Protein AF-A0A9J8AIZ2-F1 (afdb_monomer_lite)

InterPro domains:
  IPR003599 Immunoglobulin domain subtype [SM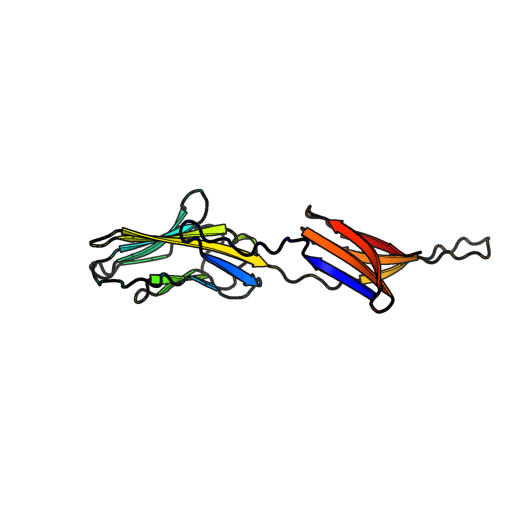00409] (19-119)
  IPR013106 Immunoglobulin V-set domain [PF07686] (20-116)
  IPR013783 Immunoglobulin-like fold [G3DSA:2.60.40.10] (11-130)
  IPR036179 Immunoglobulin-like domain superfamily [SSF48726] (18-120)

Radius of gyration: 23.84 Å; chains: 1; bounding box: 58×34×75 Å

Sequence (182 aa):
MCAAVFSGESAFGVETDEMKSVSVMEGDSVTLHTDAEIKKDDLILWRFGAEDSPMAEVNRSAQIISVSESTKGFKDRLQLDPETGSLTVRNIRTEHSGIYKAQIIGNKVIRKTFNVTVYARLPVPVISRDCCSSSSSSSSYCSLLCSVVNVGHVTLSWYKGNSLLSSISVSDLSSSVSLHLE

Structure (mmCIF, N/CA/C/O backbone):
data_AF-A0A9J8AIZ2-F1
#
_entry.id   AF-A0A9J8AIZ2-F1
#
loop_
_atom_site.group_PDB
_atom_site.id
_atom_site.type_symbol
_atom_site.label_atom_id
_atom_site.label_alt_id
_atom_site.label_comp_id
_atom_site.label_asym_id
_atom_site.label_entity_id
_atom_site.label_seq_id
_atom_site.pdbx_PDB_ins_code
_atom_site.Cartn_x
_atom_site.Cartn_y
_atom_site.Cartn_z
_atom_site.occupancy
_atom_site.B_iso_or_equiv
_atom_site.auth_seq_id
_atom_site.auth_comp_id
_atom_site.auth_asym_id
_atom_site.auth_atom_id
_atom_site.pdbx_PDB_model_num
ATOM 1 N N . MET A 1 1 ? 19.215 -13.308 -24.865 1.00 84.44 1 MET A N 1
ATOM 2 C CA . MET A 1 1 ? 17.982 -12.680 -24.339 1.00 84.44 1 MET A CA 1
ATOM 3 C C . MET A 1 1 ? 18.368 -11.512 -23.453 1.00 84.44 1 MET A C 1
ATOM 5 O O . MET A 1 1 ? 19.448 -11.564 -22.876 1.00 84.44 1 MET A O 1
ATOM 9 N N . CYS A 1 2 ? 17.515 -10.499 -23.347 1.00 84.25 2 CYS A N 1
ATOM 10 C CA . CYS A 1 2 ? 17.686 -9.433 -22.369 1.00 84.25 2 CYS A CA 1
ATOM 11 C C . CYS A 1 2 ? 16.513 -9.450 -21.387 1.00 84.25 2 CYS A C 1
ATOM 13 O O . CYS A 1 2 ? 15.374 -9.643 -21.812 1.00 84.25 2 CYS A O 1
ATOM 15 N N . ALA A 1 3 ? 16.794 -9.285 -20.098 1.00 85.25 3 ALA A N 1
ATOM 16 C CA . ALA A 1 3 ? 15.792 -9.280 -19.042 1.00 85.25 3 ALA A CA 1
ATOM 17 C C . ALA A 1 3 ? 15.993 -8.078 -18.117 1.00 85.25 3 ALA A C 1
ATOM 19 O O . ALA A 1 3 ? 17.127 -7.732 -17.786 1.00 85.25 3 ALA A O 1
ATOM 20 N N . ALA A 1 4 ? 14.883 -7.474 -17.701 1.00 84.00 4 ALA A N 1
ATOM 21 C CA . ALA A 1 4 ? 14.828 -6.438 -16.682 1.00 84.00 4 ALA A CA 1
ATOM 22 C C . ALA A 1 4 ? 14.194 -7.035 -15.419 1.00 84.00 4 ALA A C 1
ATOM 24 O O . ALA A 1 4 ? 13.121 -7.634 -15.494 1.00 84.00 4 ALA A O 1
ATOM 25 N N . VAL A 1 5 ? 14.859 -6.891 -14.277 1.00 82.81 5 VAL A N 1
ATOM 26 C CA . VAL A 1 5 ? 14.399 -7.391 -12.971 1.00 82.81 5 VAL A CA 1
ATOM 27 C C . VAL A 1 5 ? 14.558 -6.303 -11.917 1.00 82.81 5 VAL A C 1
ATOM 29 O O . VAL A 1 5 ? 15.460 -5.484 -12.030 1.00 82.81 5 VAL A O 1
ATOM 32 N N . PHE A 1 6 ? 13.704 -6.255 -10.896 1.00 76.62 6 PHE A N 1
ATOM 33 C CA . PHE A 1 6 ? 13.843 -5.250 -9.838 1.00 76.62 6 PHE A CA 1
ATOM 34 C C . PHE A 1 6 ? 15.143 -5.446 -9.046 1.00 76.62 6 PHE A C 1
ATOM 36 O O . PHE A 1 6 ? 15.480 -6.558 -8.644 1.00 76.62 6 PHE A O 1
ATOM 43 N N . SER A 1 7 ? 15.852 -4.347 -8.805 1.00 66.94 7 SER A N 1
ATOM 44 C CA . SER A 1 7 ? 17.018 -4.271 -7.928 1.00 66.94 7 SER A CA 1
ATOM 45 C C . SER A 1 7 ? 16.526 -4.128 -6.489 1.00 66.94 7 SER A C 1
ATOM 47 O O . SER A 1 7 ? 16.311 -3.015 -6.014 1.00 66.94 7 SER A O 1
ATOM 49 N N . GLY A 1 8 ? 16.292 -5.246 -5.805 1.00 57.12 8 GLY A N 1
ATOM 50 C CA . GLY A 1 8 ? 15.863 -5.237 -4.409 1.00 57.12 8 GLY A CA 1
ATOM 51 C C . GLY A 1 8 ? 16.380 -6.448 -3.648 1.00 57.12 8 GLY A C 1
ATOM 52 O O . GLY A 1 8 ? 16.220 -7.584 -4.093 1.00 57.12 8 GLY A O 1
ATOM 53 N N . GLU A 1 9 ? 16.984 -6.204 -2.487 1.00 50.78 9 GLU A N 1
ATOM 54 C CA . GLU A 1 9 ? 17.224 -7.253 -1.503 1.00 50.78 9 GLU A CA 1
ATOM 55 C C . GLU A 1 9 ? 15.881 -7.726 -0.945 1.00 50.78 9 GLU A C 1
ATOM 57 O O . GLU A 1 9 ? 15.036 -6.942 -0.510 1.00 50.78 9 GLU A O 1
ATOM 62 N N . SER A 1 10 ? 15.678 -9.040 -0.973 1.00 44.47 10 SER A N 1
ATOM 63 C CA . SER A 1 10 ? 14.548 -9.681 -0.312 1.00 44.47 10 SER A CA 1
ATOM 64 C C . SER A 1 10 ? 14.802 -9.660 1.192 1.00 44.47 10 SER 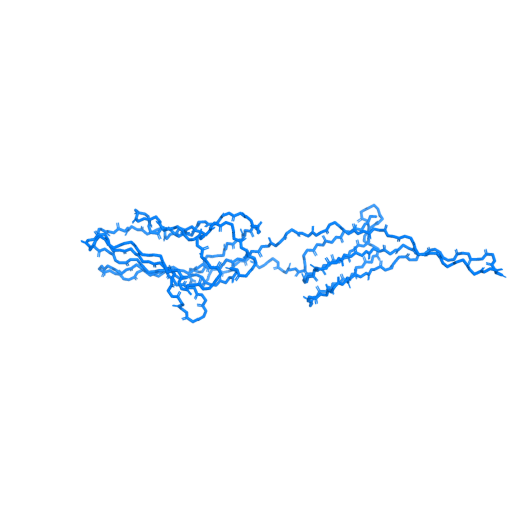A C 1
ATOM 66 O O . SER A 1 10 ? 15.428 -10.568 1.733 1.00 44.47 10 SER A O 1
ATOM 68 N N . ALA A 1 11 ? 14.349 -8.612 1.875 1.00 42.94 11 ALA A N 1
ATOM 69 C CA . ALA A 1 11 ? 14.370 -8.571 3.329 1.00 42.94 11 ALA A CA 1
ATOM 70 C C . ALA A 1 11 ? 13.261 -9.488 3.873 1.00 42.94 11 ALA A C 1
ATOM 72 O O . ALA A 1 11 ? 12.104 -9.090 4.007 1.00 42.94 11 ALA A O 1
ATOM 73 N N . PHE A 1 12 ? 13.615 -10.739 4.172 1.00 43.41 12 PHE A N 1
ATOM 74 C CA . PHE A 1 12 ? 12.820 -11.574 5.067 1.00 43.41 12 PHE A CA 1
ATOM 75 C C . PHE A 1 12 ? 12.906 -10.968 6.471 1.00 43.41 12 PHE A C 1
ATOM 77 O O . PHE A 1 12 ? 13.989 -10.855 7.043 1.00 43.41 12 PHE A O 1
ATOM 84 N N . GLY A 1 13 ? 11.765 -10.512 6.987 1.00 38.69 13 GLY A N 1
ATOM 85 C CA . GLY A 1 13 ? 11.681 -9.837 8.277 1.00 38.69 13 GLY A CA 1
ATOM 86 C C . GLY A 1 13 ? 12.093 -10.751 9.428 1.00 38.69 13 GLY A C 1
ATOM 87 O O . GLY A 1 13 ? 11.532 -11.830 9.602 1.00 38.69 13 GLY A O 1
ATOM 88 N N . VAL A 1 14 ? 13.058 -10.285 10.222 1.00 39.44 14 VAL A N 1
ATOM 89 C CA . VAL A 1 14 ? 13.273 -10.744 11.595 1.00 39.44 14 VAL A CA 1
ATOM 90 C C . VAL A 1 14 ? 12.264 -10.015 12.473 1.00 39.44 14 VAL A C 1
ATOM 92 O O . VAL A 1 14 ? 12.161 -8.790 12.443 1.00 39.44 14 VAL A O 1
ATOM 95 N N . GLU A 1 15 ? 11.487 -10.796 13.208 1.00 47.22 15 GLU A N 1
ATOM 96 C CA . GLU A 1 15 ? 10.401 -10.340 14.060 1.00 47.22 15 GLU A CA 1
ATOM 97 C C . GLU A 1 15 ? 10.947 -9.676 15.329 1.00 47.22 15 GLU A C 1
ATOM 99 O O . GLU A 1 15 ? 11.441 -10.340 16.238 1.00 47.22 15 GLU A O 1
ATOM 104 N N . THR A 1 16 ? 10.836 -8.351 15.400 1.00 42.78 16 THR A N 1
ATOM 105 C CA . THR A 1 16 ? 10.877 -7.603 16.662 1.00 42.78 16 THR A CA 1
ATOM 106 C C . THR A 1 16 ? 9.858 -6.467 16.594 1.00 42.78 16 THR A C 1
ATOM 108 O O . THR A 1 16 ? 9.964 -5.625 15.708 1.00 42.78 16 THR A O 1
ATOM 111 N N . ASP A 1 17 ? 8.897 -6.489 17.527 1.00 55.44 17 ASP A N 1
ATOM 112 C CA . ASP A 1 17 ? 7.693 -5.641 17.648 1.00 55.44 17 ASP A CA 1
ATOM 113 C C . ASP A 1 17 ? 6.805 -5.641 16.378 1.00 55.44 17 ASP A C 1
ATOM 115 O O . ASP A 1 17 ? 7.132 -4.997 15.389 1.00 55.44 17 ASP A O 1
ATOM 119 N N . GLU A 1 18 ? 5.713 -6.432 16.392 1.00 71.12 18 GLU A N 1
ATOM 120 C CA . GLU A 1 18 ? 4.903 -6.927 15.246 1.00 71.12 18 GLU A CA 1
ATOM 121 C C . GLU A 1 18 ? 4.611 -5.908 14.112 1.00 71.12 18 GLU A C 1
ATOM 123 O O . GLU A 1 18 ? 3.495 -5.402 13.948 1.00 71.12 18 GLU A O 1
ATOM 128 N N . MET A 1 19 ? 5.599 -5.637 13.260 1.00 85.25 19 MET A N 1
ATOM 129 C CA . MET A 1 19 ? 5.427 -4.934 11.993 1.00 85.25 19 MET A CA 1
ATOM 130 C C . MET A 1 19 ? 5.184 -5.965 10.893 1.00 85.25 19 MET A C 1
ATOM 132 O O . MET A 1 19 ? 6.082 -6.716 10.515 1.00 85.25 19 MET A O 1
ATOM 136 N N . LYS A 1 20 ? 3.962 -6.005 10.358 1.00 91.06 20 LYS A N 1
ATOM 137 C CA . LYS A 1 20 ? 3.592 -6.945 9.293 1.00 91.06 20 LYS A CA 1
ATOM 138 C C . LYS A 1 20 ? 3.924 -6.353 7.927 1.00 91.06 20 LYS A C 1
ATOM 140 O O . LYS A 1 20 ? 3.313 -5.371 7.507 1.00 91.06 20 LYS A O 1
ATOM 145 N N . SER A 1 21 ? 4.863 -6.959 7.212 1.00 92.69 21 SER A N 1
ATOM 146 C CA . SER A 1 21 ? 5.191 -6.558 5.840 1.00 92.69 21 SER A CA 1
ATOM 147 C C . SER A 1 21 ? 4.241 -7.205 4.833 1.00 92.69 21 SER A C 1
ATOM 149 O O . SER A 1 21 ? 3.990 -8.407 4.891 1.00 92.69 21 SER A O 1
ATOM 151 N N . VAL A 1 22 ? 3.718 -6.408 3.903 1.00 93.12 22 VAL A N 1
ATOM 152 C CA . VAL A 1 22 ? 2.797 -6.836 2.847 1.00 93.12 22 VAL A CA 1
ATOM 153 C C . VAL A 1 22 ? 3.285 -6.288 1.511 1.00 93.12 22 VAL A C 1
ATOM 155 O O . VAL A 1 22 ? 3.460 -5.081 1.349 1.00 93.12 22 VAL A O 1
ATOM 158 N N . SER A 1 23 ? 3.493 -7.177 0.546 1.00 91.81 23 SER A N 1
ATOM 159 C CA . SER A 1 23 ? 3.809 -6.825 -0.836 1.00 91.81 23 SER A CA 1
ATOM 160 C C . SER A 1 23 ? 2.590 -7.019 -1.733 1.00 91.81 23 SER A C 1
ATOM 162 O O . SER A 1 23 ? 1.859 -8.001 -1.604 1.00 91.81 23 SER A O 1
ATOM 164 N N . VAL A 1 24 ? 2.357 -6.078 -2.646 1.00 93.50 24 VAL A N 1
ATOM 165 C CA . VAL A 1 24 ? 1.222 -6.119 -3.580 1.00 93.50 24 VAL A CA 1
ATOM 166 C C . VAL A 1 24 ? 1.609 -5.494 -4.918 1.00 93.50 24 VAL A C 1
ATOM 168 O O . VAL A 1 24 ? 2.482 -4.628 -4.973 1.00 93.50 24 VAL A O 1
ATOM 171 N N . MET A 1 25 ? 0.993 -5.940 -6.011 1.00 91.06 25 MET A N 1
ATOM 172 C CA . MET A 1 25 ? 1.211 -5.334 -7.323 1.00 91.06 25 MET A CA 1
ATOM 173 C C . MET A 1 25 ? 0.330 -4.096 -7.501 1.00 91.06 25 MET A C 1
ATOM 175 O O . MET A 1 25 ? -0.804 -4.032 -7.028 1.00 91.06 25 MET A O 1
ATOM 179 N N . GLU A 1 26 ? 0.849 -3.101 -8.211 1.00 92.00 26 GLU A N 1
ATOM 180 C CA . GLU A 1 26 ? 0.083 -1.929 -8.612 1.00 92.00 26 GLU A CA 1
ATOM 181 C C . GLU A 1 26 ? -1.169 -2.336 -9.404 1.00 92.00 26 GLU A C 1
ATOM 183 O O . GLU A 1 26 ? -1.120 -3.193 -10.289 1.00 92.00 26 GLU A O 1
ATOM 188 N N . GLY A 1 27 ? -2.290 -1.687 -9.088 1.00 92.38 27 GLY A N 1
ATOM 189 C CA . GLY A 1 27 ? -3.605 -1.962 -9.664 1.00 92.38 27 GLY A CA 1
ATOM 190 C C . GLY A 1 27 ? -4.434 -2.971 -8.867 1.00 92.38 27 GLY A C 1
ATOM 191 O O . GLY A 1 27 ? -5.662 -2.949 -8.970 1.00 92.38 27 GLY A O 1
ATOM 192 N N . ASP A 1 28 ? -3.802 -3.788 -8.023 1.00 94.81 28 ASP A N 1
ATOM 193 C CA . ASP A 1 28 ? -4.507 -4.755 -7.183 1.00 94.81 28 ASP A CA 1
ATOM 194 C C . ASP A 1 28 ? -5.116 -4.083 -5.936 1.00 94.81 28 ASP A C 1
ATOM 196 O O . ASP A 1 28 ? -5.040 -2.866 -5.725 1.00 94.81 28 ASP A O 1
ATOM 200 N N . SER A 1 29 ? -5.776 -4.881 -5.099 1.00 95.56 29 SER A N 1
ATOM 201 C CA . SER A 1 29 ? -6.269 -4.464 -3.786 1.00 95.56 29 SER A CA 1
ATOM 202 C C . SER A 1 29 ? -5.517 -5.177 -2.674 1.00 95.56 29 SER A C 1
ATOM 204 O O . SER A 1 29 ? -5.248 -6.371 -2.781 1.00 95.56 29 SER A O 1
ATOM 206 N N . VAL A 1 30 ? -5.264 -4.473 -1.576 1.00 95.88 30 VAL A N 1
ATOM 207 C CA . VAL A 1 30 ? -4.696 -5.050 -0.353 1.00 95.88 30 VAL A CA 1
ATOM 208 C C . VAL A 1 30 ? -5.652 -4.837 0.811 1.00 95.88 30 VAL A C 1
ATOM 210 O O . VAL A 1 30 ? -6.218 -3.752 0.956 1.00 95.88 30 VAL A O 1
ATOM 213 N N . THR A 1 31 ? -5.817 -5.863 1.643 1.00 96.81 31 THR A N 1
ATOM 214 C CA . THR A 1 31 ? -6.594 -5.794 2.883 1.00 96.81 31 THR A CA 1
ATOM 215 C C . THR A 1 31 ? -5.665 -5.997 4.072 1.00 96.81 31 THR A C 1
ATOM 217 O O . THR A 1 31 ? -4.963 -7.003 4.177 1.00 96.81 31 THR A O 1
ATOM 220 N N . LEU A 1 32 ? -5.650 -5.013 4.965 1.00 96.44 32 LEU A N 1
ATOM 221 C CA . LEU A 1 32 ? -4.862 -5.009 6.187 1.00 96.44 32 LEU A CA 1
ATOM 222 C C . LEU A 1 32 ? -5.754 -5.460 7.342 1.00 96.44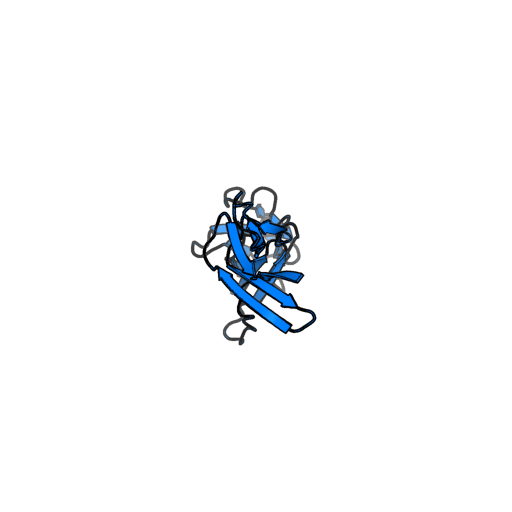 32 LEU A C 1
ATOM 224 O O . LEU A 1 32 ? -6.575 -4.697 7.856 1.00 96.44 32 LEU A O 1
ATOM 228 N N . HIS A 1 33 ? -5.604 -6.728 7.711 1.00 94.75 33 HIS A N 1
ATOM 229 C CA . HIS A 1 33 ? -6.360 -7.344 8.795 1.00 94.75 33 HIS A CA 1
ATOM 230 C C . HIS A 1 33 ? -5.782 -6.958 10.152 1.00 94.75 33 HIS A C 1
ATOM 232 O O . HIS A 1 33 ? -4.589 -7.129 10.391 1.00 94.75 33 HIS A O 1
ATOM 238 N N . THR A 1 34 ? -6.632 -6.447 11.041 1.00 89.88 34 THR A N 1
ATOM 239 C CA . THR A 1 34 ? -6.254 -6.112 12.422 1.00 89.88 34 THR A CA 1
ATOM 240 C C . THR A 1 34 ? -6.056 -7.358 13.290 1.00 89.88 34 THR A C 1
ATOM 242 O O . THR A 1 34 ? -5.320 -7.288 14.276 1.00 89.88 34 THR A O 1
ATOM 245 N N . ASP A 1 35 ? -6.704 -8.472 12.920 1.00 87.44 35 ASP A N 1
ATOM 246 C CA . ASP A 1 35 ? -6.693 -9.774 13.605 1.00 87.44 35 ASP A CA 1
ATOM 247 C C . ASP A 1 35 ? -6.998 -9.668 15.117 1.00 87.44 35 ASP A C 1
ATOM 249 O O . ASP A 1 35 ? -6.545 -10.475 15.927 1.00 87.44 35 ASP A O 1
ATOM 253 N N . ALA A 1 36 ? -7.760 -8.642 15.508 1.00 85.44 36 ALA A N 1
ATOM 254 C CA . ALA A 1 36 ? -8.105 -8.340 16.890 1.00 85.44 36 ALA A CA 1
ATOM 255 C C . ALA A 1 36 ? -9.587 -8.621 17.162 1.00 85.44 36 ALA A C 1
ATOM 257 O O . ALA A 1 36 ? -10.440 -8.430 16.298 1.00 85.44 36 ALA A O 1
ATOM 258 N N . GLU A 1 37 ? -9.902 -9.036 18.389 1.00 86.00 37 GLU A N 1
ATOM 259 C CA . GLU A 1 37 ? -11.286 -9.154 18.845 1.00 86.00 37 GLU A CA 1
ATOM 260 C C . GLU A 1 37 ? -11.838 -7.752 19.136 1.00 86.00 37 GLU A C 1
ATOM 262 O O . GLU A 1 37 ? -11.443 -7.111 20.111 1.00 86.00 37 GLU A O 1
ATOM 267 N N . ILE A 1 38 ? -12.719 -7.263 18.261 1.00 87.44 38 ILE A N 1
ATOM 268 C CA . ILE A 1 38 ? -13.277 -5.909 18.334 1.00 87.44 38 ILE A CA 1
ATOM 269 C C . ILE A 1 38 ? -14.639 -5.946 19.016 1.00 87.44 38 ILE A C 1
ATOM 271 O O . ILE A 1 38 ? -15.556 -6.642 18.578 1.00 87.44 38 ILE A O 1
ATOM 275 N N . LYS A 1 39 ? -14.789 -5.154 20.077 1.00 89.75 39 LYS A N 1
ATOM 276 C CA . LYS A 1 39 ? -16.056 -4.975 20.788 1.00 89.75 39 LYS A CA 1
ATOM 277 C C . LYS A 1 39 ? -16.850 -3.818 20.198 1.00 89.75 39 LYS A C 1
ATOM 279 O O . LYS A 1 39 ? -16.318 -2.921 19.554 1.00 89.75 39 LYS A O 1
ATOM 284 N N . LYS A 1 40 ? -18.156 -3.810 20.473 1.00 86.50 40 LYS A N 1
ATOM 285 C CA . LYS A 1 40 ? -19.089 -2.795 19.959 1.00 86.50 40 LYS A CA 1
ATOM 286 C C . LYS A 1 40 ? -18.729 -1.361 20.374 1.00 86.50 40 LYS A C 1
ATOM 288 O O . LYS A 1 40 ? -19.020 -0.426 19.633 1.00 86.50 40 LYS A O 1
ATOM 293 N N . ASP A 1 41 ? -18.105 -1.207 21.536 1.00 89.75 41 ASP A N 1
ATOM 294 C CA . ASP A 1 41 ? -17.755 0.097 22.103 1.00 89.75 41 ASP A CA 1
ATOM 295 C C . ASP A 1 41 ? -16.321 0.529 21.764 1.00 89.75 41 ASP A C 1
ATOM 297 O O . ASP A 1 41 ? -15.906 1.621 22.151 1.00 89.75 41 ASP A O 1
ATOM 301 N N . ASP A 1 42 ? -15.570 -0.307 21.041 1.00 92.56 42 ASP A N 1
ATOM 302 C CA . ASP A 1 42 ? -14.193 -0.003 20.671 1.00 92.56 42 ASP A CA 1
ATOM 303 C C . ASP A 1 42 ? -14.153 1.013 19.518 1.00 92.56 42 ASP A C 1
ATOM 305 O O . ASP A 1 42 ? -14.927 0.946 18.557 1.00 92.56 42 ASP A O 1
ATOM 309 N N . LEU A 1 43 ? -13.205 1.946 19.602 1.00 93.69 43 LEU A N 1
ATOM 310 C CA . LEU A 1 43 ? -12.886 2.900 18.542 1.00 93.69 43 LEU A CA 1
ATOM 311 C C . LEU A 1 43 ? -11.700 2.382 17.727 1.00 93.69 43 LEU A C 1
ATOM 313 O O . LEU A 1 43 ? -10.630 2.128 18.277 1.00 93.69 43 LEU A O 1
ATOM 317 N N . ILE A 1 44 ? -11.863 2.282 16.412 1.00 94.88 44 ILE A N 1
ATOM 318 C CA . ILE A 1 44 ? -10.796 1.898 15.484 1.00 94.88 44 ILE A CA 1
ATOM 319 C C . ILE A 1 44 ? -10.345 3.140 14.729 1.00 94.88 44 ILE A C 1
ATOM 321 O O . ILE A 1 44 ? -11.174 3.830 14.143 1.00 94.88 44 ILE A O 1
ATOM 325 N N . LEU A 1 45 ? -9.038 3.391 14.699 1.00 95.25 45 LEU A N 1
ATOM 326 C CA . LEU A 1 45 ? -8.418 4.487 13.961 1.00 95.25 45 LEU A CA 1
ATOM 327 C C . LEU A 1 45 ? -7.347 3.944 13.017 1.00 95.25 45 LEU A C 1
ATOM 329 O O . LEU A 1 45 ? -6.439 3.237 13.454 1.00 95.25 45 LEU A O 1
ATOM 333 N N . TRP A 1 46 ? -7.419 4.337 11.750 1.00 95.88 46 TRP A N 1
ATOM 334 C CA . TRP A 1 46 ? -6.398 4.068 10.741 1.00 95.88 46 TRP A CA 1
ATOM 335 C C . TRP A 1 46 ? -5.640 5.337 10.377 1.00 95.88 46 TRP A C 1
ATOM 337 O O . TRP A 1 46 ? -6.240 6.387 10.127 1.00 95.88 46 TRP A O 1
ATOM 347 N N . ARG A 1 47 ? -4.311 5.229 10.324 1.00 94.75 47 ARG A N 1
ATOM 348 C CA . ARG A 1 47 ? -3.390 6.325 10.005 1.00 94.75 47 ARG A CA 1
ATOM 349 C C . ARG A 1 47 ? -2.331 5.885 8.999 1.00 94.75 47 ARG A C 1
ATOM 351 O O . ARG A 1 47 ? -1.930 4.721 8.995 1.00 94.75 47 ARG A O 1
ATOM 358 N N . PHE A 1 48 ? -1.868 6.824 8.177 1.00 93.38 48 PHE A N 1
ATOM 359 C CA . PHE A 1 48 ? -0.864 6.587 7.140 1.00 93.38 48 PHE A CA 1
ATOM 360 C C . PHE A 1 48 ? 0.346 7.507 7.266 1.00 93.38 48 PHE A C 1
ATOM 362 O O . PHE A 1 48 ? 0.215 8.710 7.508 1.00 93.38 48 PHE A O 1
ATOM 369 N N . GLY A 1 49 ? 1.517 6.926 7.007 1.00 88.94 49 GLY A N 1
ATOM 370 C CA . GLY A 1 49 ? 2.782 7.635 6.885 1.00 88.94 49 GLY A CA 1
ATOM 371 C C . GLY A 1 49 ? 3.400 8.048 8.221 1.00 88.94 49 GLY A C 1
ATOM 372 O O . GLY A 1 49 ? 2.901 7.731 9.301 1.00 88.94 49 GLY A O 1
ATOM 373 N N . ALA A 1 50 ? 4.525 8.762 8.135 1.00 82.69 50 ALA A N 1
ATOM 374 C CA . ALA A 1 50 ? 5.235 9.290 9.302 1.00 82.69 50 ALA A CA 1
ATOM 375 C C . ALA A 1 50 ? 4.435 10.383 10.031 1.00 82.69 50 ALA A C 1
ATOM 377 O O . ALA A 1 50 ? 4.488 10.465 11.252 1.00 82.69 50 ALA A O 1
ATOM 378 N N . GLU A 1 51 ? 3.644 11.155 9.282 1.00 84.56 51 GLU A N 1
ATOM 379 C CA . GLU A 1 51 ? 2.787 12.234 9.794 1.00 84.56 51 GLU A CA 1
ATOM 380 C C . GLU A 1 51 ? 1.491 11.727 10.452 1.00 84.56 51 GLU A C 1
ATOM 382 O O . GLU A 1 51 ? 0.641 12.526 10.838 1.00 84.56 51 GLU A O 1
ATOM 387 N N . ASP A 1 52 ? 1.293 10.404 10.540 1.00 87.69 52 ASP A N 1
ATOM 388 C CA . ASP A 1 52 ? 0.126 9.796 11.187 1.00 87.69 52 ASP A CA 1
ATOM 389 C C . ASP A 1 52 ? -1.215 10.350 10.663 1.00 87.69 52 ASP A C 1
ATOM 391 O O . ASP A 1 52 ? -2.188 10.527 11.408 1.00 87.69 52 ASP A O 1
ATOM 395 N N . SER A 1 53 ? -1.262 10.602 9.348 1.00 90.81 53 SER A N 1
ATOM 396 C CA . SER A 1 53 ? -2.400 11.219 8.666 1.00 90.81 53 SER A CA 1
ATOM 397 C C . SER A 1 53 ? -3.640 10.332 8.795 1.00 90.81 53 SER A C 1
ATOM 399 O O . SER A 1 53 ? -3.568 9.154 8.433 1.00 90.81 53 SER A O 1
ATOM 401 N N . PRO A 1 54 ? -4.778 10.852 9.292 1.00 91.62 54 PRO A N 1
ATOM 402 C CA . PRO A 1 54 ? -5.980 10.052 9.490 1.00 91.62 54 PRO A CA 1
ATOM 403 C C . PRO A 1 54 ? -6.509 9.549 8.146 1.00 91.62 54 PRO A C 1
ATOM 405 O O . PRO A 1 54 ? -6.622 10.313 7.189 1.00 91.62 54 PRO A O 1
ATOM 408 N N . MET A 1 55 ? -6.828 8.259 8.077 1.00 92.75 55 MET A N 1
ATOM 409 C CA . MET A 1 55 ? -7.375 7.616 6.881 1.00 92.75 55 MET A CA 1
ATOM 410 C C . MET A 1 55 ? -8.831 7.220 7.058 1.00 92.75 55 MET A C 1
ATOM 412 O O . MET A 1 55 ? -9.632 7.428 6.157 1.00 92.75 55 MET A O 1
ATOM 416 N N . ALA A 1 56 ? -9.161 6.599 8.187 1.00 93.50 56 ALA A N 1
ATOM 417 C CA . ALA A 1 56 ? -10.499 6.104 8.456 1.00 93.50 56 ALA A CA 1
ATOM 418 C C . ALA A 1 56 ? -10.693 5.855 9.953 1.00 93.50 56 ALA A C 1
ATOM 420 O O . ALA A 1 56 ? -9.728 5.596 10.678 1.00 93.50 56 ALA A O 1
ATOM 421 N N . GLU A 1 57 ? -11.941 5.893 10.394 1.00 94.06 57 GLU A N 1
ATOM 422 C CA . GLU A 1 57 ? -12.344 5.561 11.755 1.00 94.06 57 GLU A CA 1
ATOM 423 C C . GLU A 1 57 ? -13.683 4.824 11.785 1.00 94.06 57 GLU A C 1
ATOM 425 O O . GLU A 1 57 ? -14.564 5.035 10.946 1.00 94.06 57 GLU A O 1
ATOM 430 N N . VAL A 1 58 ? -13.834 3.964 12.789 1.00 93.81 58 VAL A N 1
ATOM 431 C CA . VAL A 1 58 ? -15.091 3.285 13.111 1.00 93.81 58 VAL A CA 1
ATOM 432 C C . VAL A 1 58 ? -15.336 3.388 14.605 1.00 93.81 58 VAL A C 1
ATOM 434 O O . VAL A 1 58 ? -14.485 3.016 15.411 1.00 93.81 58 VAL A O 1
ATOM 437 N N . ASN A 1 59 ? -16.538 3.829 14.959 1.00 92.12 59 ASN A N 1
ATOM 438 C CA . ASN A 1 59 ? -17.100 3.732 16.296 1.00 92.12 59 ASN A CA 1
ATOM 439 C C . ASN A 1 59 ? -18.550 3.248 16.174 1.00 92.12 59 ASN A C 1
ATOM 441 O O . ASN A 1 59 ? -19.443 4.007 15.790 1.00 92.12 59 ASN A O 1
ATOM 445 N N . ARG A 1 60 ? -18.799 1.973 16.492 1.00 87.62 60 ARG A N 1
ATOM 446 C CA . ARG A 1 60 ? -20.131 1.378 16.295 1.00 87.62 60 ARG A CA 1
ATOM 447 C C . ARG A 1 60 ? -21.154 1.850 17.319 1.00 87.62 60 ARG A C 1
ATOM 449 O O . ARG A 1 60 ? -22.329 1.951 16.971 1.00 87.62 60 ARG A O 1
ATOM 456 N N . SER A 1 61 ? -20.743 2.142 18.554 1.00 87.75 61 SER A N 1
ATOM 457 C CA . SER A 1 61 ? -21.656 2.644 19.588 1.00 87.75 61 SER A CA 1
ATOM 458 C C . SER A 1 61 ? -22.198 4.032 19.230 1.00 87.75 61 SER A C 1
ATOM 460 O O . SER A 1 61 ? -23.384 4.292 19.421 1.00 87.75 61 SER A O 1
ATOM 462 N N . ALA A 1 62 ? -21.368 4.870 18.604 1.00 88.44 62 ALA A N 1
ATOM 463 C CA . ALA A 1 62 ? -21.749 6.178 18.078 1.00 88.44 62 ALA A CA 1
ATOM 464 C C . ALA A 1 62 ? -22.311 6.147 16.641 1.00 88.44 62 ALA A C 1
ATOM 466 O O . ALA A 1 62 ? -22.668 7.197 16.114 1.00 88.44 62 ALA A O 1
ATOM 467 N N . GLN A 1 63 ? -22.387 4.971 16.001 1.00 85.50 63 GLN A N 1
ATOM 468 C CA . GLN A 1 63 ? -22.766 4.805 14.587 1.00 85.50 63 GLN A CA 1
ATOM 469 C C . GLN A 1 63 ? -21.906 5.631 13.610 1.00 85.50 63 GLN A C 1
ATOM 471 O O . GLN A 1 63 ? -22.379 6.074 12.564 1.00 85.50 63 GLN A O 1
ATOM 476 N N . ILE A 1 64 ? -20.628 5.827 13.937 1.00 86.81 64 ILE A N 1
ATOM 477 C CA . ILE A 1 64 ? -19.674 6.567 13.111 1.00 86.81 64 ILE A CA 1
ATOM 478 C C . ILE A 1 64 ? -18.871 5.574 12.278 1.00 86.81 64 ILE A C 1
ATOM 480 O O . ILE A 1 64 ? -18.218 4.673 12.807 1.00 86.81 64 ILE A O 1
ATOM 484 N N . ILE A 1 65 ? -18.896 5.776 10.966 1.00 88.50 65 ILE A N 1
ATOM 485 C CA . ILE A 1 65 ? -17.973 5.168 10.014 1.00 88.50 65 ILE A CA 1
ATOM 486 C C . ILE A 1 65 ? -17.536 6.308 9.113 1.00 88.50 65 ILE A C 1
ATOM 488 O O . ILE A 1 65 ? -18.351 6.840 8.358 1.00 88.50 65 ILE A O 1
ATOM 492 N N . SER A 1 66 ? -16.278 6.720 9.222 1.00 88.50 66 SER A N 1
ATOM 493 C CA . SER A 1 66 ? -15.760 7.803 8.398 1.00 88.50 66 SER A CA 1
ATOM 494 C C . SER A 1 66 ? -14.476 7.380 7.703 1.00 88.50 66 SER A C 1
ATOM 496 O O . SER A 1 66 ? -13.639 6.652 8.236 1.00 88.50 66 SER A O 1
ATOM 498 N N . VAL A 1 67 ? -14.363 7.797 6.448 1.00 88.44 67 VAL A N 1
ATOM 499 C CA . VAL A 1 67 ? -13.186 7.608 5.611 1.00 88.44 67 VAL A CA 1
ATOM 500 C C . VAL A 1 67 ? -12.748 9.003 5.205 1.00 88.44 67 VAL A C 1
ATOM 502 O O . VAL A 1 67 ? -13.529 9.785 4.667 1.00 88.44 67 VAL A O 1
ATOM 505 N N . SER A 1 68 ? -11.505 9.336 5.518 1.00 82.12 68 SER A N 1
ATOM 506 C CA . SER A 1 68 ? -10.916 10.629 5.223 1.00 82.12 68 SER A CA 1
ATOM 507 C C . SER A 1 68 ? -10.726 10.775 3.718 1.00 82.12 68 SER A C 1
ATOM 509 O O . SER A 1 68 ? -9.857 10.150 3.112 1.00 82.12 68 SER A O 1
ATOM 511 N N . GLU A 1 69 ? -11.508 11.666 3.115 1.00 72.56 69 GLU A N 1
ATOM 512 C CA . GLU A 1 69 ? -11.295 12.102 1.730 1.00 72.56 69 GLU A CA 1
ATOM 513 C C . GLU A 1 69 ? -10.086 13.040 1.597 1.00 72.56 69 GLU A C 1
ATOM 515 O O . GLU A 1 69 ? -9.575 13.268 0.500 1.00 72.56 69 GLU A O 1
ATOM 520 N N . SER A 1 70 ? -9.616 13.592 2.721 1.00 69.25 70 SER A N 1
ATOM 521 C CA . SER A 1 70 ? -8.506 14.547 2.758 1.00 69.25 70 SER A CA 1
ATOM 522 C C . SER A 1 70 ? -7.133 13.894 2.573 1.00 69.25 70 SER A C 1
ATOM 524 O O . SER A 1 70 ? -6.153 14.583 2.275 1.00 69.25 70 SER A O 1
ATOM 526 N N . THR A 1 71 ? -7.048 12.569 2.716 1.00 72.94 71 THR A N 1
ATOM 527 C CA . THR A 1 71 ? -5.800 11.823 2.557 1.00 72.94 71 THR A CA 1
ATOM 528 C C . THR A 1 71 ? -5.431 11.787 1.075 1.00 72.94 71 THR A C 1
ATOM 530 O O . THR A 1 71 ? -5.961 10.995 0.291 1.00 72.94 71 THR A O 1
ATOM 533 N N . LYS A 1 72 ? -4.534 12.696 0.669 1.00 74.19 72 LYS A N 1
ATOM 534 C CA . LYS A 1 72 ? -4.070 12.839 -0.720 1.00 74.19 72 LYS A CA 1
ATOM 535 C C . LYS A 1 72 ? -3.656 11.477 -1.297 1.00 74.19 72 LYS A C 1
ATOM 537 O O . LYS A 1 72 ? -2.931 10.731 -0.652 1.00 74.19 72 LYS A O 1
ATOM 542 N N . GLY A 1 73 ? -4.125 11.171 -2.508 1.00 82.12 73 GLY A N 1
ATOM 543 C CA . GLY A 1 73 ? -3.865 9.900 -3.207 1.00 82.12 73 GLY A CA 1
ATOM 544 C C . GLY A 1 73 ? -4.908 8.803 -2.952 1.00 82.12 73 GLY A C 1
ATOM 545 O O . GLY A 1 73 ? -5.196 8.009 -3.845 1.00 82.12 73 GLY A O 1
ATOM 546 N N . PHE A 1 74 ? -5.591 8.825 -1.804 1.00 87.56 74 PHE A N 1
ATOM 547 C CA . PHE A 1 74 ? -6.489 7.743 -1.377 1.00 87.56 74 PHE A CA 1
ATOM 548 C C . PHE A 1 74 ? -7.975 7.955 -1.697 1.00 87.56 74 PHE A C 1
ATOM 550 O O . PHE A 1 74 ? -8.814 7.128 -1.327 1.00 87.56 74 PHE A O 1
ATOM 557 N N . LYS A 1 75 ? -8.308 9.038 -2.408 1.00 84.38 75 LYS A N 1
ATOM 558 C CA . LYS A 1 75 ? -9.685 9.367 -2.790 1.00 84.38 75 LYS A CA 1
ATOM 559 C C . LYS A 1 75 ? -10.361 8.181 -3.495 1.00 84.38 75 LYS A C 1
ATOM 561 O O . LYS A 1 75 ? -9.805 7.646 -4.453 1.00 84.38 75 LYS A O 1
ATOM 566 N N . ASP A 1 76 ? -11.537 7.790 -3.003 1.00 86.62 76 ASP A N 1
ATOM 567 C CA . ASP A 1 76 ? -12.384 6.697 -3.512 1.00 86.62 76 ASP A CA 1
ATOM 568 C C . ASP A 1 76 ? -11.740 5.291 -3.504 1.00 86.62 76 ASP A C 1
ATOM 570 O O . ASP A 1 76 ? -12.223 4.370 -4.164 1.00 86.62 76 ASP A O 1
ATOM 574 N N . ARG A 1 77 ? -10.638 5.094 -2.764 1.00 92.06 77 ARG A N 1
ATOM 575 C CA . ARG A 1 77 ? -9.891 3.817 -2.738 1.00 92.06 77 ARG A CA 1
ATOM 576 C C . ARG A 1 77 ? -9.935 3.087 -1.409 1.00 92.06 77 ARG A C 1
ATOM 578 O O . ARG A 1 77 ? -9.624 1.898 -1.369 1.00 92.06 77 ARG A O 1
ATOM 585 N N . LEU A 1 78 ? -10.284 3.786 -0.338 1.00 93.75 78 LEU A N 1
ATOM 586 C CA . LEU A 1 78 ? -10.333 3.227 1.004 1.00 93.75 78 LEU A CA 1
ATOM 587 C C . LEU A 1 78 ? -11.700 2.618 1.275 1.00 93.75 78 LEU A C 1
ATOM 589 O O . LEU A 1 78 ? -12.735 3.237 1.043 1.00 93.75 78 LEU A O 1
ATOM 593 N N . GLN A 1 79 ? -11.690 1.409 1.816 1.00 92.88 79 GLN A N 1
ATOM 594 C CA . GLN A 1 79 ? -12.872 0.755 2.342 1.00 92.88 79 GLN A CA 1
ATOM 595 C C . GLN A 1 79 ? -12.539 0.173 3.709 1.00 92.88 79 GLN A C 1
ATOM 597 O O . GLN A 1 79 ? -11.620 -0.632 3.831 1.00 92.88 79 GLN A O 1
ATOM 602 N N . LEU A 1 80 ? -13.292 0.575 4.726 1.00 92.00 80 LEU A N 1
ATOM 603 C CA . LEU A 1 80 ? -13.143 0.064 6.080 1.00 92.00 80 LEU A CA 1
ATOM 604 C C . LEU A 1 80 ? -14.281 -0.916 6.368 1.00 92.00 80 LEU A C 1
ATOM 606 O O . LEU A 1 80 ? -15.449 -0.582 6.176 1.00 92.00 80 LEU A O 1
ATOM 610 N N . ASP A 1 81 ? -13.936 -2.126 6.798 1.00 91.81 81 ASP A N 1
ATOM 611 C CA . ASP A 1 81 ? -14.913 -3.088 7.298 1.00 91.81 81 ASP A CA 1
ATOM 612 C C . ASP A 1 81 ? -15.227 -2.750 8.764 1.00 91.81 81 ASP A C 1
ATOM 614 O O . ASP A 1 81 ? -14.343 -2.885 9.616 1.00 91.81 81 ASP A O 1
ATOM 618 N N . PRO A 1 82 ? -16.452 -2.302 9.095 1.00 88.69 82 PRO A N 1
ATOM 619 C CA . PRO A 1 82 ? -16.791 -1.957 10.465 1.00 88.69 82 PRO A CA 1
ATOM 620 C C . PRO A 1 82 ? -16.754 -3.174 11.390 1.00 88.69 82 PRO A C 1
ATOM 622 O O . PRO A 1 82 ? -16.463 -2.988 12.569 1.00 88.69 82 PRO A O 1
ATOM 625 N N . GLU A 1 83 ? -16.999 -4.390 10.880 1.00 88.25 83 GLU A N 1
ATOM 626 C CA . GLU A 1 83 ? -17.105 -5.627 11.661 1.00 88.25 83 GLU A CA 1
ATOM 627 C C . GLU A 1 83 ? -15.746 -6.175 12.106 1.00 88.25 83 GLU A C 1
ATOM 629 O O . GLU A 1 83 ? -15.577 -6.568 13.260 1.00 88.25 83 GLU A O 1
ATOM 634 N N . THR A 1 84 ? -14.755 -6.146 11.221 1.00 90.88 84 THR A N 1
ATOM 635 C CA . THR A 1 84 ? -13.399 -6.629 11.529 1.00 90.88 84 THR A CA 1
ATOM 636 C C . THR A 1 84 ? -12.403 -5.503 11.796 1.00 90.88 84 THR A C 1
ATOM 638 O O . THR A 1 84 ? -11.288 -5.752 12.243 1.00 90.88 84 THR A O 1
ATOM 641 N N . GLY A 1 85 ? -12.761 -4.253 11.496 1.00 92.06 85 GLY A N 1
ATOM 642 C CA . GLY A 1 85 ? -11.844 -3.113 11.529 1.00 92.06 85 GLY A CA 1
ATOM 643 C C . GLY A 1 85 ? -10.755 -3.157 10.456 1.00 92.06 85 GLY A C 1
ATOM 644 O O . GLY A 1 85 ? -9.823 -2.353 10.512 1.00 92.06 85 GLY A O 1
ATOM 645 N N . SER A 1 86 ? -10.847 -4.082 9.495 1.00 95.12 86 SER A N 1
ATOM 646 C CA . SER A 1 86 ? -9.851 -4.254 8.436 1.00 95.12 86 SER A CA 1
ATOM 647 C C . SER A 1 86 ? -9.956 -3.140 7.399 1.00 95.12 86 SER A C 1
ATOM 649 O O . SER A 1 86 ? -11.047 -2.837 6.907 1.00 95.12 86 SER A O 1
ATOM 651 N N . LEU A 1 87 ? -8.816 -2.562 7.019 1.00 95.69 87 LEU A N 1
ATOM 652 C CA . LEU A 1 87 ? -8.747 -1.537 5.980 1.00 95.69 87 LEU A CA 1
ATOM 653 C C . LEU A 1 87 ? -8.374 -2.168 4.642 1.00 95.69 87 LEU A C 1
ATOM 655 O O . LEU A 1 87 ? -7.346 -2.829 4.521 1.00 95.69 87 LEU A O 1
ATOM 659 N N . THR A 1 88 ? -9.185 -1.925 3.622 1.00 95.94 88 THR A N 1
ATOM 660 C CA . THR A 1 88 ? -8.898 -2.305 2.241 1.00 95.94 88 THR A CA 1
ATOM 661 C C . THR A 1 88 ? -8.531 -1.074 1.424 1.00 95.94 88 THR A C 1
ATOM 663 O O . THR A 1 88 ? -9.279 -0.096 1.396 1.00 95.94 88 THR A O 1
ATOM 666 N N . VAL A 1 89 ? -7.400 -1.142 0.724 1.00 96.00 89 VAL A N 1
ATOM 667 C CA . VAL A 1 89 ? -6.969 -0.143 -0.259 1.00 96.00 89 VAL A CA 1
ATOM 668 C C . VAL A 1 89 ? -7.132 -0.750 -1.649 1.00 96.00 89 VAL A C 1
ATOM 670 O O . VAL A 1 89 ? -6.454 -1.715 -2.001 1.00 96.00 89 VAL A O 1
ATOM 673 N N . ARG A 1 90 ? -8.060 -0.208 -2.436 1.00 95.38 90 ARG A N 1
ATOM 674 C CA . ARG A 1 90 ? -8.374 -0.649 -3.802 1.00 95.38 90 ARG A CA 1
ATOM 675 C C . ARG A 1 90 ? -7.511 0.082 -4.822 1.00 95.38 90 ARG A C 1
ATOM 677 O O . ARG A 1 90 ? -7.192 1.253 -4.622 1.00 95.38 90 ARG A O 1
ATOM 684 N N . ASN A 1 91 ? -7.217 -0.581 -5.945 1.00 94.06 91 ASN A N 1
ATOM 685 C CA . ASN A 1 91 ? -6.438 -0.005 -7.044 1.00 94.06 91 ASN A CA 1
ATOM 686 C C . ASN A 1 91 ? -5.175 0.688 -6.506 1.00 94.06 91 ASN A C 1
ATOM 688 O O . ASN A 1 91 ? -4.992 1.903 -6.653 1.00 94.06 91 ASN A O 1
ATOM 692 N N . ILE A 1 92 ? -4.391 -0.063 -5.731 1.00 93.69 92 ILE A N 1
ATOM 693 C CA . ILE A 1 92 ? -3.252 0.477 -4.999 1.00 93.69 92 ILE A CA 1
ATOM 694 C C . ILE A 1 92 ? -2.145 0.886 -5.977 1.00 93.69 92 ILE A C 1
ATOM 696 O O . ILE A 1 92 ? -1.955 0.256 -7.013 1.00 93.69 92 ILE A O 1
ATOM 700 N N . ARG A 1 93 ? -1.438 1.974 -5.670 1.00 91.56 93 ARG A N 1
ATOM 701 C CA . ARG A 1 93 ? -0.370 2.539 -6.500 1.00 91.56 93 ARG A CA 1
ATOM 702 C C . ARG A 1 93 ? 0.938 2.556 -5.737 1.00 91.56 93 ARG A C 1
ATOM 704 O O . ARG A 1 93 ? 0.933 2.498 -4.511 1.00 91.56 93 ARG A O 1
ATOM 711 N N . THR A 1 94 ? 2.043 2.683 -6.461 1.00 88.75 94 THR A N 1
ATOM 712 C CA . THR A 1 94 ? 3.388 2.806 -5.876 1.00 88.75 94 THR A CA 1
ATOM 713 C C . THR A 1 94 ? 3.471 3.937 -4.844 1.00 88.75 94 THR A C 1
ATOM 715 O O . THR A 1 94 ? 4.070 3.747 -3.788 1.00 88.75 94 THR A O 1
ATOM 718 N N . GLU A 1 95 ? 2.761 5.048 -5.078 1.00 89.62 95 GLU A N 1
ATOM 719 C CA . GLU A 1 95 ? 2.622 6.200 -4.167 1.00 89.62 95 GLU A CA 1
ATOM 720 C C . GLU A 1 95 ? 1.928 5.887 -2.827 1.00 89.62 95 GLU A C 1
ATOM 722 O O . GLU A 1 95 ? 2.055 6.649 -1.873 1.00 89.62 95 GLU A O 1
ATOM 727 N N . HIS A 1 96 ? 1.207 4.766 -2.734 1.00 92.06 96 HIS A N 1
ATOM 728 C CA . HIS A 1 96 ? 0.561 4.301 -1.502 1.00 92.06 96 HIS A CA 1
ATOM 729 C C . HIS A 1 96 ? 1.460 3.373 -0.675 1.00 92.06 96 HIS A C 1
ATOM 731 O O . HIS A 1 96 ? 1.018 2.850 0.351 1.00 92.06 96 HIS A O 1
ATOM 737 N N . SER A 1 97 ? 2.699 3.130 -1.111 1.00 92.75 97 SER A N 1
ATOM 738 C CA . SER A 1 97 ? 3.671 2.387 -0.308 1.00 92.75 97 SER A CA 1
ATOM 739 C C . SER A 1 97 ? 4.006 3.169 0.959 1.00 92.75 97 SER A C 1
ATOM 741 O O . SER A 1 97 ? 4.146 4.391 0.930 1.00 92.75 97 SER A O 1
ATOM 743 N N . GLY A 1 98 ? 4.149 2.468 2.078 1.00 93.06 98 GLY A N 1
ATOM 744 C CA . GLY A 1 98 ? 4.501 3.085 3.348 1.00 93.06 98 GLY A CA 1
ATOM 745 C C . GLY A 1 98 ? 3.922 2.364 4.553 1.00 93.06 98 GLY A C 1
ATOM 746 O O . GLY A 1 98 ? 3.424 1.239 4.472 1.00 93.06 98 GLY A O 1
ATOM 747 N N . ILE A 1 99 ? 4.007 3.048 5.692 1.00 94.50 99 ILE A N 1
ATOM 748 C CA . ILE A 1 99 ? 3.574 2.525 6.983 1.00 94.50 99 ILE A CA 1
ATOM 749 C C . ILE A 1 99 ? 2.104 2.870 7.211 1.00 94.50 99 ILE A C 1
ATOM 751 O O . ILE A 1 99 ? 1.710 4.037 7.169 1.00 94.50 99 ILE A O 1
ATOM 755 N N . TYR A 1 100 ? 1.319 1.845 7.516 1.00 95.12 100 TYR A N 1
ATOM 756 C CA . TYR A 1 100 ? -0.073 1.946 7.929 1.00 95.12 100 TYR A CA 1
ATOM 757 C C . TYR A 1 100 ? -0.167 1.546 9.394 1.00 95.12 100 TYR A C 1
ATOM 759 O O . TYR A 1 100 ? 0.374 0.515 9.794 1.00 95.12 100 TYR A O 1
ATOM 767 N N . LYS A 1 101 ? -0.864 2.343 10.199 1.00 95.00 101 LYS A N 1
ATOM 768 C CA . LYS A 1 101 ? -1.040 2.081 11.628 1.00 95.00 101 LYS A CA 1
ATOM 769 C C . LYS A 1 101 ? -2.521 1.977 11.948 1.00 95.00 101 LYS A C 1
ATOM 771 O O . LYS A 1 101 ? -3.283 2.892 11.637 1.00 95.00 101 LYS A O 1
ATOM 776 N N . ALA A 1 102 ? -2.904 0.887 12.599 1.00 94.88 102 ALA A N 1
ATOM 777 C CA . ALA A 1 102 ? -4.224 0.711 13.182 1.00 94.88 102 ALA A CA 1
ATOM 778 C C . ALA A 1 102 ? -4.131 0.816 14.704 1.00 94.88 102 ALA A C 1
ATOM 780 O O . ALA A 1 102 ? -3.248 0.222 15.331 1.00 94.88 102 ALA A O 1
ATOM 781 N N . GLN A 1 103 ? -5.063 1.548 15.303 1.00 94.31 103 GLN A N 1
ATOM 782 C CA . GLN A 1 103 ? -5.211 1.656 16.746 1.00 94.31 103 GLN A CA 1
ATOM 783 C C . GLN A 1 103 ? -6.646 1.312 17.130 1.00 94.31 103 GLN A C 1
ATOM 785 O O . GLN A 1 103 ? -7.580 1.960 16.668 1.00 94.31 103 GLN A O 1
ATOM 790 N N . ILE A 1 104 ? -6.809 0.303 17.981 1.00 94.06 104 ILE A N 1
ATOM 791 C CA . ILE A 1 104 ? -8.103 -0.127 18.513 1.00 94.06 104 ILE A CA 1
ATOM 792 C C . ILE A 1 104 ? -8.129 0.268 19.984 1.00 94.06 104 ILE A C 1
ATOM 794 O O . ILE A 1 104 ? -7.271 -0.153 20.764 1.00 94.06 104 ILE A O 1
ATOM 798 N N . ILE A 1 105 ? -9.067 1.135 20.345 1.00 93.44 105 ILE A N 1
ATOM 799 C CA . ILE A 1 105 ? -9.172 1.775 21.652 1.00 93.44 105 ILE A CA 1
ATOM 800 C C . ILE A 1 105 ? -10.444 1.264 22.321 1.00 93.44 105 ILE A C 1
ATOM 802 O O . ILE A 1 105 ? -11.543 1.693 21.983 1.00 93.44 105 ILE A O 1
ATOM 806 N N . GLY A 1 106 ? -10.265 0.358 23.277 1.00 90.38 106 GLY A N 1
ATOM 807 C CA . GLY A 1 106 ? -11.316 -0.149 24.156 1.00 90.38 106 GLY A CA 1
ATOM 808 C C . GLY A 1 106 ? -10.834 -0.182 25.604 1.00 90.38 106 GLY A C 1
ATOM 809 O O . GLY A 1 106 ? -10.103 0.700 26.053 1.00 90.38 106 GLY A O 1
ATOM 810 N N . ASN A 1 107 ? -11.143 -1.267 26.322 1.00 88.00 107 ASN A N 1
ATOM 811 C CA . ASN A 1 107 ? -10.590 -1.521 27.667 1.00 88.00 107 ASN A CA 1
ATOM 812 C C . ASN A 1 107 ? -9.055 -1.627 27.673 1.00 88.00 107 ASN A C 1
ATOM 814 O O . ASN A 1 107 ? -8.405 -1.383 28.688 1.00 88.00 107 ASN A O 1
ATOM 818 N N . LYS A 1 108 ? -8.480 -2.050 26.545 1.00 89.19 108 LYS A N 1
ATOM 819 C CA . LYS A 1 108 ? -7.044 -2.060 26.269 1.00 89.19 108 LYS A CA 1
ATOM 820 C C . LYS A 1 108 ? -6.823 -1.394 24.917 1.00 89.19 108 LYS A C 1
ATOM 822 O O . LYS A 1 108 ? -7.706 -1.424 24.063 1.00 89.19 108 LYS A O 1
ATOM 827 N N . VAL A 1 109 ? -5.641 -0.814 24.728 1.00 90.69 109 VAL A N 1
ATOM 828 C CA . VAL A 1 109 ? -5.242 -0.251 23.435 1.00 90.69 109 VAL A CA 1
ATOM 829 C C . VAL A 1 109 ? -4.418 -1.285 22.684 1.00 90.69 109 VAL A C 1
ATOM 831 O O . VAL A 1 109 ? -3.342 -1.662 23.147 1.00 90.69 109 VAL A O 1
ATOM 834 N N . ILE A 1 110 ? -4.909 -1.713 21.526 1.00 91.88 110 ILE A N 1
ATOM 835 C CA . ILE A 1 110 ? -4.187 -2.592 20.602 1.00 91.88 110 ILE A CA 1
ATOM 836 C C . ILE A 1 110 ? -3.644 -1.725 19.467 1.00 91.88 110 ILE A C 1
ATOM 838 O O . ILE A 1 110 ? -4.354 -0.870 18.936 1.00 91.88 110 ILE A O 1
ATOM 842 N N . ARG A 1 111 ? -2.375 -1.925 19.110 1.00 93.12 111 ARG A N 1
ATOM 843 C CA . ARG A 1 111 ? -1.719 -1.244 17.989 1.00 93.12 111 ARG A CA 1
ATOM 844 C C . ARG A 1 111 ? -1.226 -2.285 16.998 1.00 93.12 111 ARG A C 1
ATOM 846 O O . ARG A 1 111 ? -0.668 -3.295 17.412 1.00 93.12 111 ARG A O 1
ATOM 853 N N . LYS A 1 112 ? -1.443 -2.033 15.711 1.00 92.62 112 LYS A N 1
ATOM 854 C CA . LYS A 1 112 ? -0.941 -2.861 14.612 1.00 92.62 112 LYS A CA 1
ATOM 855 C C . LYS A 1 112 ? -0.270 -1.967 13.584 1.00 92.62 112 LYS A C 1
ATOM 857 O O . LYS A 1 112 ? -0.817 -0.922 13.229 1.00 92.62 112 LYS A O 1
ATOM 862 N N . THR A 1 113 ? 0.892 -2.392 13.106 1.00 93.75 113 THR A N 1
ATOM 863 C CA . THR A 1 113 ? 1.682 -1.652 12.123 1.00 93.75 113 THR A CA 1
ATOM 864 C C . THR A 1 113 ? 1.906 -2.532 10.904 1.00 93.75 113 THR A C 1
ATOM 866 O O . THR A 1 113 ? 2.350 -3.671 11.028 1.00 93.75 113 THR A O 1
ATOM 869 N N . PHE A 1 114 ? 1.615 -2.001 9.721 1.00 94.88 114 PHE A N 1
ATOM 870 C CA . PHE A 1 114 ? 1.806 -2.689 8.450 1.00 94.88 114 PHE A CA 1
ATOM 871 C C . PHE A 1 114 ? 2.775 -1.903 7.579 1.00 94.88 114 PHE A C 1
ATOM 873 O O . PHE A 1 114 ? 2.629 -0.690 7.426 1.00 94.88 114 PHE A O 1
ATOM 880 N N . ASN A 1 115 ? 3.739 -2.600 6.988 1.00 94.62 115 ASN A N 1
ATOM 881 C CA . ASN A 1 115 ? 4.596 -2.054 5.947 1.00 94.62 115 ASN A CA 1
ATOM 882 C C . ASN A 1 115 ? 4.081 -2.508 4.591 1.00 94.62 115 ASN A C 1
ATOM 884 O O . ASN A 1 115 ? 4.245 -3.675 4.238 1.00 94.62 115 ASN A O 1
ATOM 888 N N . VAL A 1 116 ? 3.455 -1.616 3.836 1.00 94.38 116 VAL A N 1
ATOM 889 C CA . VAL A 1 116 ? 2.951 -1.956 2.507 1.00 94.38 116 VAL A CA 1
ATOM 890 C C . VAL A 1 116 ? 3.956 -1.497 1.466 1.00 94.38 116 VAL A C 1
ATOM 892 O O . VAL A 1 116 ? 4.270 -0.313 1.378 1.00 94.38 116 VAL A O 1
ATOM 895 N N . THR A 1 117 ? 4.445 -2.435 0.660 1.00 92.31 117 THR A N 1
ATOM 896 C CA . THR A 1 117 ? 5.293 -2.151 -0.503 1.00 92.31 117 THR A CA 1
ATOM 897 C C . THR A 1 117 ? 4.544 -2.521 -1.773 1.00 92.31 117 THR A C 1
ATOM 899 O O . THR A 1 117 ? 4.100 -3.659 -1.933 1.00 92.31 117 THR A O 1
ATOM 902 N N . VAL A 1 118 ? 4.392 -1.553 -2.673 1.00 90.56 118 VAL A N 1
ATOM 903 C CA . VAL A 1 118 ? 3.642 -1.725 -3.917 1.00 90.56 118 VAL A CA 1
ATOM 904 C C . VAL A 1 118 ? 4.609 -1.760 -5.092 1.00 90.56 118 VAL A C 1
ATOM 906 O O . VAL A 1 118 ? 5.376 -0.821 -5.297 1.00 90.56 118 VAL A O 1
ATOM 909 N N . TYR A 1 119 ? 4.555 -2.828 -5.883 1.00 85.62 119 TYR A N 1
ATOM 910 C CA . TYR A 1 119 ? 5.422 -3.021 -7.043 1.00 85.62 119 TYR A CA 1
ATOM 911 C C . TYR A 1 119 ? 4.686 -2.711 -8.345 1.00 85.62 119 TYR A C 1
ATOM 913 O O . TYR A 1 119 ? 3.599 -3.229 -8.594 1.00 85.62 119 TYR A O 1
ATOM 921 N N . ALA A 1 120 ? 5.296 -1.907 -9.214 1.00 85.56 120 ALA A N 1
ATOM 922 C CA . ALA A 1 120 ? 4.814 -1.725 -10.580 1.00 85.56 120 ALA A CA 1
ATOM 923 C C . ALA A 1 120 ? 5.211 -2.921 -11.464 1.00 85.56 120 ALA A C 1
ATOM 925 O O . ALA A 1 120 ? 6.142 -3.668 -11.159 1.00 85.56 120 ALA A O 1
ATOM 926 N N . ARG A 1 121 ? 4.528 -3.116 -12.594 1.00 81.56 121 ARG A N 1
ATOM 927 C CA . ARG A 1 121 ? 4.980 -4.089 -13.602 1.00 81.56 121 ARG A CA 1
ATOM 928 C C . ARG A 1 121 ? 6.130 -3.494 -14.405 1.00 81.56 121 ARG A C 1
ATOM 930 O O . ARG A 1 121 ? 6.032 -2.361 -14.869 1.00 81.56 121 ARG A O 1
ATOM 937 N N . LEU A 1 122 ? 7.190 -4.273 -14.609 1.00 80.69 122 LEU A N 1
ATOM 938 C CA . LEU A 1 122 ? 8.295 -3.841 -15.458 1.00 80.69 122 LEU A CA 1
ATOM 939 C C . LEU A 1 122 ? 7.891 -3.880 -16.937 1.00 80.69 122 LEU A C 1
ATOM 941 O O . LEU A 1 122 ? 7.304 -4.874 -17.379 1.00 80.69 122 LEU A O 1
ATOM 945 N N . PRO A 1 123 ? 8.214 -2.833 -17.717 1.00 81.38 123 PRO A N 1
ATOM 946 C CA . PRO A 1 123 ? 8.064 -2.884 -19.159 1.00 81.38 123 PRO A CA 1
ATOM 947 C C . PRO A 1 123 ? 9.024 -3.920 -19.753 1.00 81.38 123 PRO A C 1
ATOM 949 O O . PRO A 1 123 ? 10.133 -4.134 -19.257 1.00 81.38 123 PRO A O 1
ATOM 952 N N . VAL A 1 124 ? 8.590 -4.569 -20.833 1.00 83.62 124 VAL A N 1
ATOM 953 C CA . VAL A 1 124 ? 9.423 -5.536 -21.555 1.00 83.62 124 VAL A CA 1
ATOM 954 C C . VAL A 1 124 ? 10.602 -4.788 -22.190 1.00 83.62 124 VAL A C 1
ATOM 956 O O . VAL A 1 124 ? 10.361 -3.831 -22.931 1.00 83.62 124 VAL A O 1
ATOM 959 N N . PRO A 1 125 ? 11.859 -5.191 -21.927 1.00 86.19 125 PRO A N 1
ATOM 960 C CA . PRO A 1 125 ? 13.012 -4.543 -22.532 1.00 86.19 125 PRO A CA 1
ATOM 961 C C . PRO A 1 125 ? 13.026 -4.755 -24.048 1.00 86.19 125 PRO A C 1
ATOM 963 O O . PRO A 1 125 ? 12.759 -5.852 -24.547 1.00 86.19 125 PRO A O 1
ATOM 966 N N . VAL A 1 126 ? 13.363 -3.700 -24.783 1.00 86.94 126 VAL A N 1
ATOM 967 C CA . VAL A 1 126 ? 13.442 -3.713 -26.244 1.00 86.94 126 VAL A CA 1
ATOM 968 C C . VAL A 1 126 ? 14.876 -4.009 -26.656 1.00 86.94 126 VAL A C 1
ATOM 970 O O . VAL A 1 126 ? 15.818 -3.403 -26.151 1.00 86.94 126 VAL A O 1
ATOM 973 N N . ILE A 1 127 ? 15.042 -4.944 -27.590 1.00 86.81 127 ILE A N 1
ATOM 974 C CA . ILE A 1 127 ? 16.336 -5.234 -28.205 1.00 86.81 127 ILE A CA 1
ATOM 975 C C . ILE A 1 127 ? 16.364 -4.560 -29.572 1.00 86.81 127 ILE A C 1
ATOM 977 O O . ILE A 1 127 ? 15.632 -4.960 -30.477 1.00 86.81 127 ILE A O 1
ATOM 981 N N . SER A 1 128 ? 17.221 -3.559 -29.730 1.00 84.88 128 SER A N 1
ATOM 982 C CA . SER A 1 128 ? 17.500 -2.912 -31.008 1.00 84.88 128 SER A CA 1
ATOM 983 C C . SER A 1 128 ? 18.906 -3.253 -31.484 1.00 84.88 128 SER A C 1
ATOM 985 O O . SER A 1 128 ? 19.814 -3.499 -30.692 1.00 84.88 128 SER A O 1
ATOM 987 N N . ARG A 1 129 ? 19.093 -3.284 -32.800 1.00 82.31 129 ARG A N 1
ATOM 988 C CA . ARG A 1 129 ? 20.406 -3.465 -33.414 1.00 82.31 129 ARG A CA 1
ATOM 989 C C . ARG A 1 129 ? 20.946 -2.098 -33.799 1.00 82.31 129 ARG A C 1
ATOM 991 O O . ARG A 1 129 ? 20.260 -1.369 -34.509 1.00 82.31 129 ARG A O 1
ATOM 998 N N . ASP A 1 130 ? 22.156 -1.792 -33.360 1.00 76.00 130 ASP A N 1
ATOM 999 C CA . ASP A 1 130 ? 22.850 -0.563 -33.715 1.00 76.00 130 ASP A CA 1
ATOM 1000 C C . ASP A 1 130 ? 24.051 -0.913 -34.598 1.00 76.00 130 ASP A C 1
ATOM 1002 O O . ASP A 1 130 ? 25.022 -1.522 -34.141 1.00 76.00 130 ASP A O 1
ATOM 1006 N N . CYS A 1 131 ? 23.929 -0.618 -35.894 1.00 73.75 131 CYS A N 1
ATOM 1007 C CA . CYS A 1 131 ? 24.976 -0.836 -36.887 1.00 73.75 131 CYS A CA 1
ATOM 1008 C C . CYS A 1 131 ? 25.263 0.489 -37.590 1.00 73.75 131 CYS A C 1
ATOM 1010 O O . CYS A 1 131 ? 24.425 0.990 -38.346 1.00 73.75 131 CYS A O 1
ATOM 1012 N N . CYS A 1 132 ? 26.470 1.023 -37.427 1.00 66.06 132 CYS A N 1
ATOM 1013 C CA . CYS A 1 132 ? 26.914 2.136 -38.255 1.00 66.06 132 CYS A CA 1
ATOM 1014 C C . CYS A 1 132 ? 27.233 1.636 -39.669 1.00 66.06 132 CYS A C 1
ATOM 1016 O O . CYS A 1 132 ? 28.041 0.726 -39.862 1.00 66.06 132 CYS A O 1
ATOM 1018 N N . SER A 1 133 ? 26.610 2.253 -40.674 1.00 63.56 133 SER A N 1
ATOM 1019 C CA . SER A 1 133 ? 26.965 2.059 -42.083 1.00 63.56 133 SER A CA 1
ATOM 1020 C C . SER A 1 133 ? 27.970 3.133 -42.495 1.00 63.56 133 SER A C 1
ATOM 1022 O O . SER A 1 133 ? 27.602 4.140 -43.094 1.00 63.56 133 SER A O 1
ATOM 1024 N N . SER A 1 134 ? 29.241 2.958 -42.137 1.00 56.31 134 SER A N 1
ATOM 1025 C CA . SER A 1 134 ? 30.316 3.822 -42.635 1.00 56.31 134 SER A CA 1
ATOM 1026 C C . SER A 1 134 ? 30.585 3.468 -44.098 1.00 56.31 134 SER A C 1
ATOM 1028 O O . SER A 1 134 ? 31.048 2.370 -44.396 1.00 56.31 134 SER A O 1
ATOM 1030 N N . SER A 1 135 ? 30.300 4.381 -45.023 1.00 60.03 135 SER A N 1
ATOM 1031 C CA . SER A 1 135 ? 30.304 4.178 -46.482 1.00 60.03 135 SER A CA 1
ATOM 1032 C C . SER A 1 135 ? 31.679 3.895 -47.126 1.00 60.03 135 SER A C 1
ATOM 1034 O O . SER A 1 135 ? 31.833 4.074 -48.332 1.00 60.03 135 SER A O 1
ATOM 1036 N N . SER A 1 136 ? 32.695 3.464 -46.373 1.00 63.53 136 SER A N 1
ATOM 1037 C CA . SER A 1 136 ? 34.057 3.285 -46.903 1.00 63.53 136 SER A CA 1
ATOM 1038 C C . SER A 1 136 ? 34.942 2.243 -46.203 1.00 63.53 136 SER A C 1
ATOM 1040 O O . SER A 1 136 ? 36.127 2.157 -46.521 1.00 63.53 136 SER A O 1
ATOM 1042 N N . SER A 1 137 ? 34.417 1.385 -45.322 1.00 54.59 137 SER A N 1
ATOM 1043 C CA . SER A 1 137 ? 35.200 0.266 -44.772 1.00 54.59 137 SER A CA 1
ATOM 1044 C C . SER A 1 137 ? 34.330 -0.953 -44.458 1.00 54.59 137 SER A C 1
ATOM 1046 O O . SER A 1 137 ? 33.294 -0.853 -43.809 1.00 54.59 137 SER A O 1
ATOM 1048 N N . SER A 1 138 ? 34.762 -2.126 -44.928 1.00 59.03 138 SER A N 1
ATOM 1049 C CA . SER A 1 138 ? 34.055 -3.420 -44.903 1.00 59.03 138 SER A CA 1
ATOM 1050 C C . SER A 1 138 ? 33.851 -4.044 -43.510 1.00 59.03 138 SER A C 1
ATOM 1052 O O . SER A 1 138 ? 33.669 -5.255 -43.399 1.00 59.03 138 SER A O 1
ATOM 1054 N N . SER A 1 139 ? 33.874 -3.243 -42.448 1.00 57.47 139 SER A N 1
ATOM 1055 C CA . SER A 1 139 ? 33.733 -3.688 -41.063 1.00 57.47 139 SER A CA 1
ATOM 1056 C C . SER A 1 139 ? 32.490 -3.045 -40.459 1.00 57.47 139 SER A C 1
ATOM 1058 O O . SER A 1 139 ? 32.565 -1.995 -39.824 1.00 57.47 139 SER A O 1
ATOM 1060 N N . SER A 1 140 ? 31.327 -3.664 -40.672 1.00 66.75 140 SER A N 1
ATOM 1061 C CA . SER A 1 140 ? 30.119 -3.287 -39.938 1.00 66.75 140 SER A CA 1
ATOM 1062 C C . SER A 1 140 ? 30.232 -3.851 -38.523 1.00 66.75 140 SER A C 1
ATOM 1064 O O . SER A 1 140 ? 30.098 -5.057 -38.319 1.00 66.75 140 SER A O 1
ATOM 1066 N N . TYR A 1 141 ? 30.539 -2.990 -37.551 1.00 69.06 141 TYR A N 1
ATOM 1067 C CA . TYR A 1 141 ? 30.378 -3.334 -36.144 1.00 69.06 141 TYR A CA 1
ATOM 1068 C C . TYR A 1 141 ? 28.892 -3.173 -35.815 1.00 69.06 141 TYR A C 1
ATOM 1070 O O . TYR A 1 141 ? 28.325 -2.085 -35.896 1.00 69.06 141 TYR A O 1
ATOM 1078 N N . CYS A 1 142 ? 28.231 -4.290 -35.537 1.00 75.88 142 CYS A N 1
ATOM 1079 C CA . CYS A 1 142 ? 26.829 -4.306 -35.153 1.00 75.88 142 CYS A CA 1
ATOM 1080 C C . CYS A 1 142 ? 26.756 -4.671 -33.680 1.00 75.88 142 CYS A C 1
ATOM 1082 O O . CYS A 1 142 ? 27.042 -5.813 -33.333 1.00 75.88 142 CYS A O 1
ATOM 1084 N N . SER A 1 143 ? 26.334 -3.731 -32.840 1.00 81.31 143 SER A N 1
ATOM 1085 C CA . SER A 1 143 ? 26.055 -4.017 -31.435 1.00 81.31 143 SER A CA 1
ATOM 1086 C C . SER A 1 143 ? 24.566 -4.284 -31.232 1.00 81.31 143 SER A C 1
ATOM 1088 O O . SER A 1 143 ? 23.703 -3.803 -31.977 1.00 81.31 143 SER A O 1
ATOM 1090 N N . LEU A 1 144 ? 24.251 -5.100 -30.232 1.00 82.38 144 LEU A N 1
ATOM 1091 C CA . LEU A 1 144 ? 22.887 -5.228 -29.740 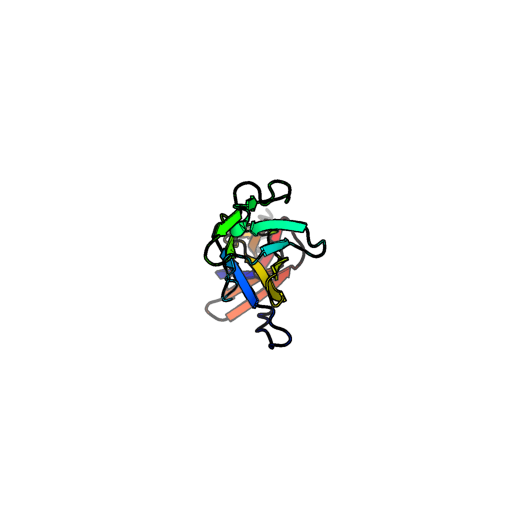1.00 82.38 144 LEU A CA 1
ATOM 1092 C C . LEU A 1 144 ? 22.718 -4.298 -28.549 1.00 82.38 144 LEU A C 1
ATOM 1094 O O . LEU A 1 144 ? 23.456 -4.382 -27.569 1.00 82.38 144 LEU A O 1
ATOM 1098 N N . LEU A 1 145 ? 21.711 -3.442 -28.627 1.00 84.75 145 LEU A N 1
ATOM 1099 C CA . LEU A 1 145 ? 21.316 -2.561 -27.550 1.00 84.75 145 LEU A CA 1
ATOM 1100 C C . LEU A 1 145 ? 20.062 -3.123 -26.901 1.00 84.75 145 LEU A C 1
ATOM 1102 O O . LEU A 1 145 ? 19.032 -3.287 -27.553 1.00 84.75 145 LEU A O 1
ATOM 1106 N N . CYS A 1 146 ? 20.147 -3.419 -25.613 1.00 85.56 146 CYS A N 1
ATOM 1107 C CA . CYS A 1 146 ? 18.961 -3.667 -24.816 1.00 85.56 146 CYS A CA 1
ATOM 1108 C C . CYS A 1 146 ? 18.584 -2.392 -24.081 1.00 85.56 146 CYS A C 1
ATOM 1110 O O . CYS A 1 146 ? 19.441 -1.831 -23.405 1.00 85.56 146 CYS A O 1
ATOM 1112 N N . SER A 1 147 ? 17.334 -1.947 -24.186 1.00 83.62 147 SER A N 1
ATOM 1113 C CA . SER A 1 147 ? 16.857 -0.742 -23.514 1.00 83.62 147 SER A CA 1
ATOM 1114 C C . SER A 1 147 ? 15.529 -0.949 -22.791 1.00 83.62 147 SER A C 1
ATOM 1116 O O . SER A 1 147 ? 14.669 -1.727 -23.206 1.00 83.62 147 SER A O 1
ATOM 1118 N N . VAL A 1 148 ? 15.367 -0.241 -21.679 1.00 84.25 148 VAL A N 1
ATOM 1119 C CA . VAL A 1 148 ? 14.129 -0.175 -20.902 1.00 84.25 148 VAL A CA 1
ATOM 1120 C C . VAL A 1 148 ? 13.902 1.277 -20.485 1.00 84.25 148 VAL A C 1
ATOM 1122 O O . VAL A 1 148 ? 14.846 1.972 -20.110 1.00 84.25 148 VAL A O 1
ATOM 1125 N N . VAL A 1 149 ? 12.667 1.761 -20.606 1.00 81.88 149 VAL A N 1
ATOM 1126 C CA . VAL A 1 149 ? 12.306 3.164 -20.345 1.00 81.88 149 VAL A CA 1
ATOM 1127 C C . VAL A 1 149 ? 11.397 3.280 -19.130 1.00 81.88 149 VAL A C 1
ATOM 1129 O O . VAL A 1 149 ? 10.650 2.348 -18.836 1.00 81.88 149 VAL A O 1
ATOM 1132 N N . ASN A 1 150 ? 11.425 4.438 -18.467 1.00 70.69 150 ASN A N 1
ATOM 1133 C CA . ASN A 1 150 ? 10.569 4.770 -17.319 1.00 70.69 150 ASN A CA 1
ATOM 1134 C C . ASN A 1 150 ? 10.675 3.773 -16.153 1.00 70.69 150 ASN A C 1
ATOM 1136 O O . ASN A 1 150 ? 9.663 3.341 -15.602 1.00 70.69 150 ASN A O 1
ATOM 1140 N N . VAL A 1 151 ? 11.900 3.396 -15.782 1.00 68.88 151 VAL A N 1
ATOM 1141 C CA . VAL A 1 151 ? 12.149 2.477 -14.664 1.00 68.88 151 VAL A CA 1
ATOM 1142 C C . VAL A 1 151 ? 13.148 3.063 -13.667 1.00 68.88 151 VAL A C 1
ATOM 1144 O O . VAL A 1 151 ? 14.060 3.805 -14.032 1.00 68.88 151 VAL A O 1
ATOM 1147 N N . GLY A 1 152 ? 12.964 2.715 -12.395 1.00 70.75 152 GLY A N 1
ATOM 1148 C CA . GLY A 1 152 ? 13.904 2.947 -11.296 1.00 70.75 152 GLY A CA 1
ATOM 1149 C C . GLY A 1 152 ? 14.027 1.667 -10.469 1.00 70.75 152 GLY A C 1
ATOM 1150 O O . GLY A 1 152 ? 13.110 0.845 -10.490 1.00 70.75 152 GLY A O 1
ATOM 1151 N N . HIS A 1 153 ? 15.154 1.474 -9.779 1.00 75.19 153 HIS A N 1
ATOM 1152 C CA . HIS A 1 153 ? 15.486 0.231 -9.067 1.00 75.19 153 HIS A CA 1
ATOM 1153 C C . HIS A 1 153 ? 15.351 -1.029 -9.942 1.00 75.19 153 HIS A C 1
ATOM 1155 O O . HIS A 1 153 ? 14.641 -1.970 -9.593 1.00 75.19 153 HIS A O 1
ATOM 1161 N N . VAL A 1 154 ? 16.034 -1.065 -11.089 1.00 80.88 154 VAL A N 1
ATOM 1162 C CA . VAL A 1 154 ? 16.014 -2.203 -12.025 1.00 80.88 154 VAL A CA 1
ATOM 1163 C C . VAL A 1 154 ? 17.424 -2.614 -12.423 1.00 80.88 154 VAL A C 1
ATOM 1165 O O . VAL A 1 154 ? 18.304 -1.782 -12.629 1.00 80.88 154 VAL A O 1
ATOM 1168 N N . THR A 1 155 ? 17.630 -3.918 -12.543 1.00 83.75 155 THR A N 1
ATOM 1169 C CA . THR A 1 155 ? 18.808 -4.545 -13.120 1.00 83.75 155 THR A CA 1
ATOM 1170 C C . THR A 1 155 ? 18.457 -5.065 -14.507 1.00 83.75 155 THR A C 1
ATOM 1172 O O . THR A 1 155 ? 17.570 -5.905 -14.668 1.00 83.75 155 THR A O 1
ATOM 1175 N N . LEU A 1 156 ? 19.155 -4.557 -15.518 1.00 85.94 156 LEU A N 1
ATOM 1176 C CA . LEU A 1 156 ? 19.067 -5.008 -16.901 1.00 85.94 156 LEU A CA 1
ATOM 1177 C C . LEU A 1 156 ? 20.207 -5.988 -17.168 1.00 85.94 156 LEU A C 1
ATOM 1179 O O . LEU A 1 156 ? 21.347 -5.713 -16.801 1.00 85.94 156 LEU A O 1
ATOM 1183 N N . SER A 1 157 ? 19.920 -7.143 -17.762 1.00 87.94 157 SER A N 1
ATOM 1184 C CA . SER A 1 157 ? 20.900 -8.220 -17.926 1.00 87.94 157 SER A CA 1
ATOM 1185 C C . SER A 1 157 ? 20.787 -8.928 -19.270 1.00 87.94 157 SER A C 1
ATOM 1187 O O . SER A 1 157 ? 19.693 -9.293 -19.707 1.00 87.94 157 SER A O 1
ATOM 1189 N N . TRP A 1 158 ? 21.935 -9.178 -19.896 1.00 87.00 158 TRP A N 1
ATOM 1190 C CA . TRP A 1 158 ? 22.082 -10.008 -21.087 1.00 87.00 158 TRP A CA 1
ATOM 1191 C C . TRP A 1 158 ? 22.384 -11.454 -20.713 1.00 87.00 158 TRP A C 1
ATOM 1193 O O . TRP A 1 158 ? 23.262 -11.719 -19.899 1.00 87.00 158 TRP A O 1
ATOM 1203 N N . TYR A 1 159 ? 21.728 -12.395 -21.386 1.00 86.19 159 TYR A N 1
ATOM 1204 C CA . TYR A 1 159 ? 21.978 -13.825 -21.225 1.00 86.19 159 TYR A CA 1
ATOM 1205 C C . TYR A 1 159 ? 22.177 -14.525 -22.571 1.00 86.19 159 TYR A C 1
ATOM 1207 O O . TYR A 1 159 ? 21.456 -14.256 -23.543 1.00 86.19 159 TYR A O 1
ATOM 1215 N N . LYS A 1 160 ? 23.099 -15.491 -22.600 1.00 85.88 160 LYS A N 1
ATOM 1216 C CA . LYS A 1 160 ? 23.265 -16.485 -23.671 1.00 85.88 160 LYS A CA 1
ATOM 1217 C C . LYS A 1 160 ? 22.933 -17.859 -23.102 1.00 85.88 160 LYS A C 1
ATOM 1219 O O . LYS A 1 160 ? 23.708 -18.415 -22.330 1.00 85.88 160 LYS A O 1
ATOM 1224 N N . GLY A 1 161 ? 21.764 -18.393 -23.454 1.00 86.88 161 GLY A N 1
ATOM 1225 C CA . GLY A 1 161 ? 21.213 -19.550 -22.744 1.00 86.88 161 GLY A CA 1
ATOM 1226 C C . GLY A 1 161 ? 21.015 -19.208 -21.266 1.00 86.88 161 GLY A C 1
ATOM 1227 O O . GLY A 1 161 ? 20.368 -18.212 -20.954 1.00 86.88 161 GLY A O 1
ATOM 1228 N N . ASN A 1 162 ? 21.626 -19.992 -20.377 1.00 84.50 162 ASN A N 1
ATOM 1229 C CA . ASN A 1 162 ? 21.576 -19.795 -18.925 1.00 84.50 162 ASN A CA 1
ATOM 1230 C C . ASN A 1 162 ? 22.758 -18.976 -18.370 1.00 84.50 162 ASN A C 1
ATOM 1232 O O . ASN A 1 162 ? 22.824 -18.751 -17.165 1.00 84.50 162 ASN A O 1
ATOM 1236 N N . SER A 1 163 ? 23.696 -18.540 -19.215 1.00 85.81 163 SER A N 1
ATOM 1237 C CA . SER A 1 163 ? 24.876 -17.783 -18.784 1.00 85.81 163 SER A CA 1
ATOM 1238 C C . SER A 1 163 ? 24.624 -16.278 -18.861 1.00 85.81 163 SER A C 1
ATOM 1240 O O . SER A 1 163 ? 24.269 -15.765 -19.926 1.00 85.81 163 SER A O 1
ATOM 1242 N N . LEU A 1 164 ? 24.835 -15.579 -17.742 1.00 87.12 164 LEU A N 1
ATO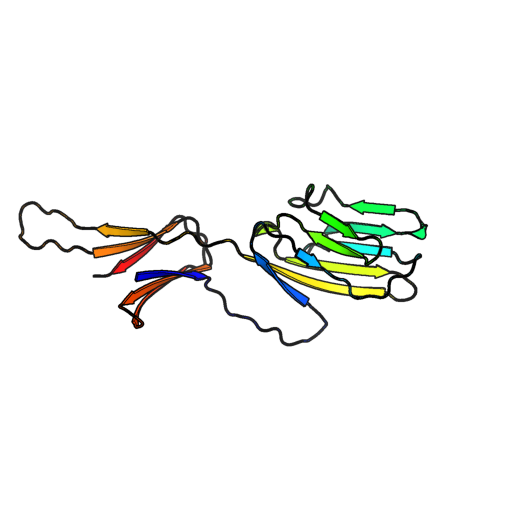M 1243 C CA . LEU A 1 164 ? 24.844 -14.118 -17.671 1.00 87.12 164 LEU A CA 1
ATOM 1244 C C . LEU A 1 164 ? 26.066 -13.578 -18.426 1.00 87.12 164 LEU A C 1
ATOM 1246 O O . LEU A 1 164 ? 27.186 -14.018 -18.182 1.00 87.12 164 LEU A O 1
ATOM 1250 N N . LEU A 1 165 ? 25.844 -12.641 -19.345 1.00 85.94 165 LEU A N 1
ATOM 1251 C CA . LEU A 1 165 ? 26.899 -12.003 -20.136 1.00 85.94 165 LEU A CA 1
ATOM 1252 C C . LEU A 1 165 ? 27.299 -10.646 -19.567 1.00 85.94 165 LEU A C 1
ATOM 1254 O O . LEU A 1 165 ? 28.478 -10.338 -19.459 1.00 85.94 165 LEU A O 1
ATOM 1258 N N . SER A 1 166 ? 26.307 -9.820 -19.252 1.00 84.00 166 SER A N 1
ATOM 1259 C CA . SER A 1 166 ? 26.516 -8.457 -18.780 1.00 84.00 166 SER A CA 1
ATOM 1260 C C . SER A 1 166 ? 25.283 -7.997 -18.019 1.00 84.00 166 SER A C 1
ATOM 1262 O O . SER A 1 166 ? 24.170 -8.427 -18.336 1.00 84.00 166 SER A O 1
ATOM 1264 N N . SER A 1 167 ? 25.475 -7.134 -17.028 1.00 85.25 167 SER A N 1
ATOM 1265 C CA . SER A 1 167 ? 24.399 -6.593 -16.205 1.00 85.25 167 SER A CA 1
ATOM 1266 C C . SER A 1 167 ? 24.694 -5.166 -15.769 1.00 85.25 167 SER A C 1
ATOM 1268 O O . SER A 1 167 ? 25.823 -4.859 -15.390 1.00 85.25 167 SER A O 1
ATOM 1270 N N . ILE A 1 168 ? 23.664 -4.326 -15.748 1.00 83.56 168 ILE A N 1
ATOM 1271 C CA . ILE A 1 168 ? 23.704 -2.977 -15.181 1.00 83.56 168 ILE A CA 1
ATOM 1272 C C . ILE A 1 168 ? 22.538 -2.806 -14.212 1.00 83.56 168 ILE A C 1
ATOM 1274 O O . ILE A 1 168 ? 21.400 -3.128 -14.549 1.00 83.56 168 ILE A O 1
ATOM 1278 N N . SER A 1 169 ? 22.818 -2.302 -13.015 1.00 80.88 169 SER A N 1
ATOM 1279 C CA . SER A 1 169 ? 21.811 -1.959 -12.012 1.00 80.88 169 SER A CA 1
ATOM 1280 C C . SER A 1 169 ? 21.652 -0.447 -11.939 1.00 80.88 169 SER A C 1
ATOM 1282 O O . SER A 1 169 ? 22.639 0.267 -11.766 1.00 80.88 169 SER A O 1
ATOM 1284 N N . VAL A 1 170 ? 20.417 0.035 -12.030 1.00 72.94 170 VAL A N 1
ATOM 1285 C CA . VAL A 1 170 ? 20.085 1.454 -11.896 1.00 72.94 170 VAL A CA 1
ATOM 1286 C C . VAL A 1 170 ? 19.099 1.620 -10.751 1.00 72.94 170 VAL A C 1
ATOM 1288 O O . VAL A 1 170 ? 18.042 0.989 -10.740 1.00 72.94 170 VAL A O 1
ATOM 1291 N N . SER A 1 171 ? 19.467 2.450 -9.778 1.00 65.69 171 SER A N 1
ATOM 1292 C CA . SER A 1 171 ? 18.642 2.750 -8.604 1.00 65.69 171 SER A CA 1
ATOM 1293 C C . SER A 1 171 ? 17.765 3.980 -8.839 1.00 65.69 171 SER A C 1
ATOM 1295 O O . SER A 1 171 ? 16.580 3.947 -8.527 1.00 65.69 171 SER A O 1
ATOM 1297 N N . ASP A 1 172 ? 18.309 5.021 -9.473 1.00 67.00 172 ASP A N 1
ATOM 1298 C CA . ASP A 1 172 ? 17.588 6.270 -9.726 1.00 67.00 172 ASP A CA 1
ATOM 1299 C C . ASP A 1 172 ? 16.563 6.139 -10.859 1.00 67.00 172 ASP A C 1
ATOM 1301 O O . ASP A 1 172 ? 16.732 5.361 -11.802 1.00 67.00 172 ASP A O 1
ATOM 1305 N N . LEU A 1 173 ? 15.487 6.928 -10.786 1.00 62.84 173 LEU A N 1
ATOM 1306 C CA . LEU A 1 173 ? 14.491 6.983 -11.852 1.00 62.84 173 LEU A CA 1
ATOM 1307 C C . LEU A 1 173 ? 15.140 7.570 -13.113 1.00 62.84 173 LEU A C 1
ATOM 1309 O O . LEU A 1 173 ? 15.462 8.757 -13.162 1.00 62.84 173 LEU A O 1
ATOM 1313 N N . SER A 1 174 ? 15.322 6.740 -14.138 1.00 64.00 174 SER A N 1
ATOM 1314 C CA . SER A 1 174 ? 15.914 7.158 -15.409 1.00 64.00 174 SER A CA 1
ATOM 1315 C C . SER A 1 174 ? 14.896 7.037 -16.541 1.00 64.00 174 SER A C 1
ATOM 1317 O O . SER A 1 174 ? 14.079 6.112 -16.588 1.00 64.00 174 SER A O 1
ATOM 1319 N N . SER A 1 175 ? 14.929 7.995 -17.469 1.00 57.59 175 SER A N 1
ATOM 1320 C CA . SER A 1 175 ? 14.074 7.975 -18.660 1.00 57.59 175 SER A CA 1
ATOM 1321 C C . SER A 1 175 ? 14.395 6.783 -19.564 1.00 57.59 175 SER A C 1
ATOM 1323 O O . SER A 1 175 ? 13.484 6.212 -20.162 1.00 57.59 175 SER A O 1
ATOM 1325 N N . SER A 1 176 ? 15.663 6.361 -19.617 1.00 69.00 176 SER A N 1
ATOM 1326 C CA . SER A 1 176 ? 16.105 5.166 -20.336 1.00 69.00 176 SER A CA 1
ATOM 1327 C C . SER A 1 176 ? 17.370 4.560 -19.728 1.00 69.00 176 SER A C 1
ATOM 1329 O O . SER A 1 176 ? 18.373 5.257 -19.573 1.00 69.00 176 SER A O 1
ATOM 1331 N N . VAL A 1 177 ? 17.355 3.248 -19.492 1.00 75.06 177 VAL A N 1
ATOM 1332 C CA . VAL A 1 177 ? 18.545 2.435 -19.2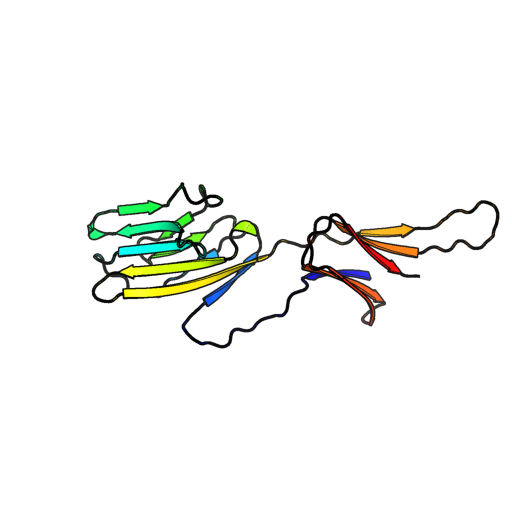00 1.00 75.06 177 VAL A CA 1
ATOM 1333 C C . VAL A 1 177 ? 18.870 1.618 -20.437 1.00 75.06 177 VAL A C 1
ATOM 1335 O O . VAL A 1 177 ? 17.963 1.038 -21.035 1.00 75.06 177 VAL A O 1
ATOM 1338 N N . SER A 1 178 ? 20.146 1.547 -20.819 1.00 77.44 178 SER A N 1
ATOM 1339 C CA . SER A 1 178 ? 20.564 0.732 -21.957 1.00 77.44 178 SER A CA 1
ATOM 1340 C C . SER A 1 178 ? 21.872 -0.018 -21.708 1.00 77.44 178 SER A C 1
ATOM 1342 O O . SER A 1 178 ? 22.744 0.463 -20.988 1.00 77.44 178 SER A O 1
ATOM 1344 N N . LEU A 1 179 ? 21.975 -1.228 -22.262 1.00 77.62 179 LEU A N 1
ATOM 1345 C CA . LEU A 1 179 ? 23.117 -2.125 -22.103 1.00 77.62 179 LEU A CA 1
ATOM 1346 C C . LEU A 1 179 ? 23.545 -2.675 -23.464 1.00 77.62 179 LEU A C 1
ATOM 1348 O O . LEU A 1 179 ? 22.782 -3.390 -24.124 1.00 77.62 179 LEU A O 1
ATOM 1352 N N . HIS A 1 180 ? 24.775 -2.355 -23.854 1.00 78.25 180 HIS A N 1
ATOM 1353 C CA . HIS A 1 180 ? 25.377 -2.827 -25.095 1.00 78.25 180 HIS A CA 1
ATOM 1354 C C . HIS A 1 180 ? 25.933 -4.245 -24.939 1.00 78.25 180 HIS A C 1
ATOM 1356 O O . HIS A 1 180 ? 26.477 -4.607 -23.893 1.00 78.25 180 HIS A O 1
ATOM 1362 N N . LEU A 1 181 ? 25.799 -5.030 -26.005 1.00 73.56 181 LEU A N 1
ATOM 1363 C CA . LEU A 1 181 ? 26.492 -6.296 -26.196 1.00 73.56 181 LEU A CA 1
ATOM 1364 C C . LEU A 1 181 ? 27.227 -6.251 -27.543 1.00 73.56 181 LEU A C 1
ATOM 1366 O O . LEU A 1 181 ? 26.581 -6.069 -28.582 1.00 73.56 181 LEU A O 1
ATOM 1370 N N . GLU A 1 182 ? 28.554 -6.381 -27.488 1.00 64.88 182 GLU A N 1
ATOM 1371 C CA . GLU A 1 182 ? 29.460 -6.528 -28.642 1.00 64.88 182 GLU A CA 1
ATOM 1372 C C . GLU A 1 182 ? 29.623 -7.997 -29.057 1.00 64.88 182 GLU A C 1
ATOM 1374 O O . GLU A 1 182 ? 29.625 -8.882 -28.164 1.00 64.88 182 GLU A O 1
#

pLDDT: mean 82.75, std 13.1, range [38.69, 96.81]

Secondary structure (DSSP, 8-state):
-EEEEE---------SS-EEEEEEETTS-EEE---S---TT-EEEEEETTTTEEEEEEETTTTEEEE-TTSTT-TTTEEE-TTT--EEE-S--GGG-EEEEEEEESSSEEEEEEEEEEEPPPPPPEEEEEE---TT-S---EEEEEEEEEESSEEEEEEETTEEEEEEEE-S-EEEEEEEE-

Organism: NCBI:txid630221

Foldseek 3Di:
DKDKDFQDDPPPDDDDPAAAEDEEEAQAKDKAFLPDDADQQKKKWKAFDPVRHTAWIERNVVPDTDGDCPPPPQHPQWDADNRRRMIMGGNDDQVRFGKMWMWIDDPDIDIYIYGYGYHYDFDDWDWDWDWDPPPPDPDTDIKIKTKGAQDARMKMFDDDVPDTDDIDTHHDGDRMDIDIDD